Protein AF-A0A9D6HW72-F1 (afdb_monomer_lite)

Foldseek 3Di:
DVVVVCVVVVDPPPVLSVLLVLLLVCCLPPVVSVVCLVVVVLVVQCVDPSHHNVSVVSHDPVSSVVSSVCCVVPPPSVPPPD

pLDDT: mean 82.3, std 10.52, range [37.31, 89.94]

Sequence (82 aa):
EFAKFVADAKPEEAEAIPAIKAFFKAYVTSDQVRHIIESRQFTDLATNPVFSSRDFRAVPQKYRTLVPEYVKDYVSLNQFAA

Radius of gyration: 12.24 Å; chains: 1; bounding box: 29×26×33 Å

Secondary structure (DSSP, 8-state):
-HHHHHHHH--S-GGGHHHHHHHHHHHHH-HHHHHHHHTT-GGGGGS-SSS-HHHHHHS-HHHHHHHHHHHHHHS--TTS--

Structure (mmCIF, N/CA/C/O backbone):
data_AF-A0A9D6HW72-F1
#
_entry.id   AF-A0A9D6HW72-F1
#
loop_
_atom_site.group_PDB
_atom_site.id
_atom_site.type_symbol
_atom_site.label_atom_id
_atom_site.label_alt_id
_atom_site.label_comp_id
_atom_site.label_asym_id
_atom_site.label_entity_id
_atom_site.label_seq_id
_atom_site.pdbx_PDB_ins_code
_atom_site.Cartn_x
_atom_site.Cartn_y
_atom_site.Cartn_z
_atom_site.occupancy
_atom_site.B_iso_or_equiv
_atom_site.auth_seq_id
_atom_site.auth_comp_id
_atom_site.auth_asym_id
_atom_site.auth_atom_id
_atom_site.pdbx_PDB_model_num
ATOM 1 N N . GLU A 1 1 ? -12.448 -5.118 -3.159 1.00 73.00 1 GLU A N 1
ATOM 2 C CA . GLU A 1 1 ? -12.132 -3.847 -2.459 1.00 73.00 1 GLU A CA 1
ATOM 3 C C . GLU A 1 1 ? -11.521 -2.787 -3.381 1.00 73.00 1 GLU A C 1
ATOM 5 O O . GLU A 1 1 ? -12.046 -1.682 -3.423 1.00 73.00 1 GLU A O 1
ATOM 10 N N . PHE A 1 2 ? -10.496 -3.104 -4.186 1.00 79.38 2 PHE A N 1
ATOM 11 C CA . PHE A 1 2 ? -9.831 -2.129 -5.076 1.00 79.38 2 PHE A CA 1
ATOM 12 C C . PHE A 1 2 ? -10.763 -1.359 -6.036 1.00 79.38 2 PHE A C 1
ATOM 14 O O . PHE A 1 2 ? -10.562 -0.175 -6.274 1.00 79.38 2 PHE A O 1
ATOM 21 N N . ALA A 1 3 ? -11.810 -1.999 -6.569 1.00 79.31 3 ALA A N 1
ATOM 22 C CA . ALA A 1 3 ? -12.755 -1.332 -7.470 1.00 79.31 3 ALA A CA 1
ATOM 23 C C . ALA A 1 3 ? -13.491 -0.152 -6.803 1.00 79.31 3 ALA A C 1
ATOM 25 O O . ALA A 1 3 ? -13.737 0.851 -7.465 1.00 79.31 3 ALA A O 1
ATOM 26 N N . LYS A 1 4 ? -13.788 -0.243 -5.495 1.00 83.81 4 LYS A N 1
ATOM 27 C CA . LYS A 1 4 ? -14.384 0.870 -4.737 1.00 83.81 4 LYS A CA 1
ATOM 28 C C . LYS A 1 4 ? -13.395 2.023 -4.593 1.00 83.81 4 LYS A C 1
ATOM 30 O O . LYS A 1 4 ? -13.760 3.156 -4.862 1.00 83.81 4 LYS A O 1
ATOM 35 N N . PHE A 1 5 ? -12.135 1.715 -4.281 1.00 85.50 5 PHE A N 1
ATOM 36 C CA . PHE A 1 5 ? -11.073 2.717 -4.219 1.00 85.50 5 PHE A CA 1
ATOM 37 C C . PHE A 1 5 ? -10.909 3.462 -5.550 1.00 85.50 5 PHE A C 1
ATOM 39 O O . PHE A 1 5 ? -10.855 4.682 -5.559 1.00 85.50 5 PHE A O 1
ATOM 46 N N . VAL A 1 6 ? -10.871 2.757 -6.686 1.00 83.50 6 VAL A N 1
ATOM 47 C CA . VAL A 1 6 ? -10.762 3.401 -8.010 1.00 83.50 6 VAL A CA 1
ATOM 48 C C . VAL A 1 6 ? -11.997 4.245 -8.330 1.00 83.50 6 VAL A C 1
ATOM 50 O O . VAL A 1 6 ? -11.861 5.316 -8.913 1.00 83.50 6 VAL A O 1
ATOM 53 N N . ALA A 1 7 ? -13.192 3.793 -7.943 1.00 83.69 7 ALA A N 1
ATOM 54 C CA . ALA A 1 7 ? -14.425 4.548 -8.147 1.00 83.69 7 ALA A CA 1
ATOM 55 C C . ALA A 1 7 ? -14.488 5.836 -7.305 1.00 83.69 7 ALA A C 1
ATOM 57 O O . ALA A 1 7 ? -15.041 6.832 -7.773 1.00 83.69 7 ALA A O 1
ATOM 58 N N . ASP A 1 8 ? -13.914 5.814 -6.100 1.00 83.88 8 ASP A N 1
ATOM 59 C CA . ASP A 1 8 ? -13.901 6.937 -5.159 1.00 83.88 8 ASP A CA 1
ATOM 60 C C . ASP A 1 8 ? -12.745 7.908 -5.449 1.00 83.88 8 ASP A C 1
ATOM 62 O O . ASP A 1 8 ? -12.947 9.090 -5.722 1.00 83.88 8 ASP A O 1
ATOM 66 N N . ALA A 1 9 ? -11.523 7.376 -5.521 1.00 79.19 9 ALA A N 1
ATOM 67 C CA . ALA A 1 9 ? -10.297 8.136 -5.737 1.00 79.19 9 ALA A CA 1
ATOM 68 C C . ALA A 1 9 ? -10.087 8.579 -7.195 1.00 79.19 9 ALA A C 1
ATOM 70 O O . ALA A 1 9 ? -9.181 9.379 -7.442 1.00 79.19 9 ALA A O 1
ATOM 71 N N . LYS A 1 10 ? -10.875 8.027 -8.138 1.00 79.94 10 LYS A N 1
ATOM 72 C CA . LYS A 1 10 ? -10.894 8.312 -9.588 1.00 79.94 10 LYS A CA 1
ATOM 73 C C . LYS A 1 10 ? -9.515 8.684 -10.136 1.00 79.94 10 LYS A C 1
ATOM 75 O O . LYS A 1 10 ? -9.269 9.857 -10.415 1.00 79.94 10 LYS A O 1
ATOM 80 N N . PRO A 1 11 ? -8.591 7.714 -10.249 1.00 76.94 11 PRO A N 1
ATOM 81 C CA . PRO A 1 11 ? -7.264 7.994 -10.761 1.00 76.94 11 PRO A CA 1
ATOM 82 C C . PRO A 1 11 ? -7.315 8.531 -12.187 1.00 76.94 11 PRO A C 1
ATOM 84 O O . PRO A 1 11 ? -7.720 7.827 -13.106 1.00 76.94 11 PRO A O 1
ATOM 87 N N . GLU A 1 12 ? -6.893 9.787 -12.344 1.00 78.00 12 GLU A N 1
ATOM 88 C CA . GLU A 1 12 ? -6.721 10.445 -13.645 1.00 78.00 12 GLU A CA 1
ATOM 89 C C . GLU A 1 12 ? -5.578 9.785 -14.434 1.00 78.00 12 GLU A C 1
ATOM 91 O O . GLU A 1 12 ? -5.630 9.669 -15.656 1.00 78.00 12 GLU A O 1
ATOM 96 N N . GLU A 1 13 ? -4.577 9.262 -13.721 1.00 79.00 13 GLU A N 1
ATOM 97 C CA . GLU A 1 13 ? -3.446 8.533 -14.290 1.00 79.00 13 GLU A CA 1
ATOM 98 C C . GLU A 1 13 ? -3.797 7.053 -14.487 1.00 79.00 13 GLU A C 1
ATOM 100 O O . GLU A 1 13 ? -3.462 6.185 -13.673 1.00 79.00 13 GLU A O 1
ATOM 105 N N . ALA A 1 14 ? -4.476 6.757 -15.598 1.00 77.69 14 ALA A N 1
ATOM 106 C CA . ALA A 1 14 ? -4.843 5.392 -15.975 1.00 77.69 14 ALA A CA 1
ATOM 107 C C . ALA A 1 14 ? -3.622 4.452 -16.081 1.00 77.69 14 ALA A C 1
ATOM 109 O O . ALA A 1 14 ? -3.701 3.273 -15.737 1.00 77.69 14 ALA A O 1
ATOM 110 N N . GLU A 1 15 ? -2.472 4.990 -16.488 1.00 82.62 15 GLU A N 1
ATOM 111 C CA . GLU A 1 15 ? -1.197 4.272 -16.594 1.00 82.62 15 GLU A CA 1
ATOM 112 C C . GLU A 1 15 ? -0.636 3.854 -15.225 1.00 82.62 15 GLU A C 1
ATOM 114 O O . GLU A 1 15 ? 0.051 2.838 -15.111 1.00 82.62 15 GLU A O 1
ATOM 119 N N . ALA A 1 16 ? -0.987 4.586 -14.162 1.00 84.75 16 ALA A N 1
ATOM 120 C CA . ALA A 1 16 ? -0.597 4.277 -12.792 1.00 84.75 16 ALA A CA 1
ATOM 121 C C . ALA A 1 16 ? -1.559 3.302 -12.092 1.00 84.75 16 ALA A C 1
ATOM 123 O O . ALA A 1 16 ? -1.204 2.746 -11.051 1.00 84.75 16 ALA A O 1
ATOM 124 N N . ILE A 1 17 ? -2.750 3.034 -12.646 1.00 85.25 17 ILE A N 1
ATOM 125 C CA . ILE A 1 17 ? -3.715 2.060 -12.100 1.00 85.25 17 ILE A CA 1
ATOM 126 C C . ILE A 1 17 ? -3.069 0.707 -11.756 1.00 85.25 17 ILE A C 1
ATOM 128 O O . ILE A 1 17 ? -3.297 0.232 -10.638 1.00 85.25 17 ILE A O 1
ATOM 132 N N . PRO A 1 18 ? -2.273 0.057 -12.633 1.00 88.00 18 PRO A N 1
ATOM 133 C CA . PRO A 1 18 ? -1.621 -1.205 -12.285 1.00 88.00 18 PRO A CA 1
ATOM 134 C C . PRO A 1 18 ? -0.659 -1.074 -11.096 1.00 88.00 18 PRO A C 1
ATOM 136 O O . PRO A 1 18 ? -0.655 -1.954 -10.234 1.00 88.00 18 PRO A O 1
ATOM 139 N N . ALA A 1 19 ? 0.091 0.029 -10.992 1.00 89.50 19 ALA A N 1
ATOM 140 C CA . ALA A 1 19 ? 0.993 0.282 -9.868 1.00 89.50 19 ALA A CA 1
ATOM 141 C C . ALA A 1 19 ? 0.216 0.502 -8.560 1.00 89.50 19 ALA A C 1
ATOM 143 O O . ALA A 1 19 ? 0.531 -0.098 -7.532 1.00 89.50 19 ALA A O 1
ATOM 144 N N . ILE A 1 20 ? -0.855 1.302 -8.605 1.00 89.44 20 ILE A N 1
ATOM 145 C CA . ILE A 1 20 ? -1.727 1.558 -7.452 1.00 89.44 20 ILE A CA 1
ATOM 146 C C . ILE A 1 20 ? -2.402 0.255 -7.001 1.00 89.44 20 ILE A C 1
ATOM 148 O O . ILE A 1 20 ? -2.490 -0.018 -5.806 1.00 89.44 20 ILE A O 1
ATOM 152 N N . LYS A 1 21 ? -2.817 -0.598 -7.946 1.00 88.94 21 LYS A N 1
ATOM 153 C CA . LYS A 1 21 ? -3.380 -1.925 -7.666 1.00 88.94 21 LYS A CA 1
ATOM 154 C C . LYS A 1 21 ? -2.372 -2.849 -6.995 1.00 88.94 21 LYS A C 1
ATOM 156 O O . LYS A 1 21 ? -2.730 -3.526 -6.032 1.00 88.94 21 LYS A O 1
ATOM 161 N N . ALA A 1 22 ? -1.137 -2.889 -7.496 1.00 89.94 22 ALA A N 1
ATOM 162 C CA . ALA A 1 22 ? -0.062 -3.675 -6.901 1.00 89.94 22 ALA A CA 1
ATOM 163 C C . ALA A 1 22 ? 0.221 -3.214 -5.465 1.00 89.94 22 ALA A C 1
ATOM 165 O O . ALA A 1 22 ? 0.273 -4.046 -4.561 1.00 89.94 22 ALA A O 1
ATOM 166 N N . PHE A 1 23 ? 0.294 -1.899 -5.242 1.00 89.88 23 PHE A N 1
ATOM 167 C CA . PHE A 1 23 ? 0.499 -1.318 -3.918 1.00 89.88 23 PHE A CA 1
ATOM 168 C C . PHE A 1 23 ? -0.651 -1.625 -2.957 1.00 89.88 23 PHE A C 1
ATOM 170 O O . PHE A 1 23 ? -0.411 -2.119 -1.859 1.00 89.88 23 PHE A O 1
ATOM 177 N N . PHE A 1 24 ? -1.898 -1.412 -3.386 1.00 89.75 24 PHE A N 1
ATOM 178 C CA . PHE A 1 24 ? -3.084 -1.722 -2.587 1.00 89.75 24 PHE A CA 1
ATOM 179 C C . PHE A 1 24 ? -3.099 -3.195 -2.180 1.00 89.75 24 PHE A C 1
ATOM 181 O O . PHE A 1 24 ? -3.286 -3.519 -1.010 1.00 89.75 24 PHE A O 1
ATOM 188 N N . LYS A 1 25 ? -2.858 -4.096 -3.140 1.00 88.06 25 LYS A N 1
ATOM 189 C CA . LYS A 1 25 ? -2.801 -5.533 -2.872 1.00 88.06 25 LYS A CA 1
ATOM 190 C C . LYS A 1 25 ? -1.702 -5.846 -1.859 1.00 88.06 25 LYS A C 1
ATOM 192 O O . LYS A 1 25 ? -2.006 -6.461 -0.847 1.00 88.06 25 LYS A O 1
ATOM 197 N N . ALA A 1 26 ? -0.474 -5.387 -2.100 1.00 89.25 26 ALA A N 1
ATOM 198 C CA . ALA A 1 26 ? 0.669 -5.644 -1.228 1.00 89.25 26 ALA A CA 1
ATOM 199 C C . ALA A 1 26 ? 0.453 -5.121 0.202 1.00 89.25 26 ALA A C 1
ATOM 201 O O . ALA A 1 26 ? 0.774 -5.822 1.155 1.00 89.25 26 ALA A O 1
ATOM 202 N N . TYR A 1 27 ? -0.139 -3.935 0.356 1.00 88.62 27 TYR A N 1
ATOM 203 C CA . TYR A 1 27 ? -0.429 -3.322 1.655 1.00 88.62 27 TYR A CA 1
ATOM 204 C C . TYR A 1 27 ? -1.502 -4.083 2.456 1.00 88.62 27 TYR A C 1
ATOM 206 O O . TYR A 1 27 ? -1.430 -4.193 3.685 1.00 88.62 27 TYR A O 1
ATOM 214 N N . VAL A 1 28 ? -2.501 -4.638 1.764 1.00 86.69 28 VAL A N 1
ATOM 215 C CA . VAL A 1 28 ? -3.549 -5.455 2.392 1.00 86.69 28 VAL A CA 1
ATOM 216 C C . VAL A 1 28 ? -3.026 -6.847 2.740 1.00 86.69 28 VAL A C 1
ATOM 218 O O . VAL A 1 28 ? -3.276 -7.328 3.842 1.00 86.69 28 VAL A O 1
ATOM 221 N N . THR A 1 29 ? -2.287 -7.492 1.834 1.00 85.31 29 THR A N 1
ATOM 222 C CA . THR A 1 29 ? -1.860 -8.889 2.007 1.00 85.31 29 THR A CA 1
ATOM 223 C C . THR A 1 29 ? -0.595 -9.056 2.840 1.00 85.31 29 THR A C 1
ATOM 225 O O . THR A 1 29 ? -0.407 -10.112 3.431 1.00 85.31 29 THR A O 1
ATOM 228 N N . SER A 1 30 ? 0.301 -8.066 2.849 1.00 86.56 30 SER A N 1
ATOM 229 C CA . SER A 1 30 ? 1.634 -8.193 3.439 1.00 86.56 30 SER A CA 1
ATOM 230 C C . SER A 1 30 ? 1.800 -7.231 4.608 1.00 86.56 30 SER A C 1
ATOM 232 O O . SER A 1 30 ? 1.955 -6.024 4.421 1.00 86.56 30 SER A O 1
ATOM 234 N N . ASP A 1 31 ? 1.846 -7.783 5.819 1.00 84.94 31 ASP A N 1
ATOM 235 C CA . ASP A 1 31 ? 2.045 -6.992 7.036 1.00 84.94 31 ASP A CA 1
ATOM 236 C C . ASP A 1 31 ? 3.393 -6.252 7.032 1.00 84.94 31 ASP A C 1
ATOM 238 O O . ASP A 1 31 ? 3.459 -5.080 7.381 1.00 84.94 31 ASP A O 1
ATOM 242 N N . GLN A 1 32 ? 4.451 -6.863 6.482 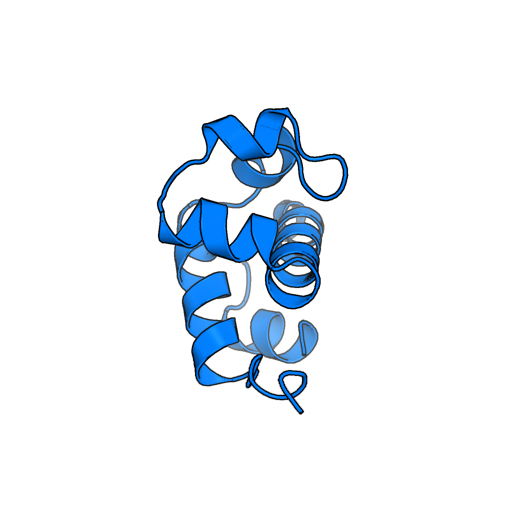1.00 86.81 32 GLN A N 1
ATOM 243 C CA . GLN A 1 32 ? 5.731 -6.172 6.291 1.00 86.81 32 GLN A CA 1
ATOM 244 C C . GLN A 1 32 ? 5.616 -4.906 5.439 1.00 86.81 32 GLN A C 1
ATOM 246 O O . GLN A 1 32 ? 6.188 -3.883 5.798 1.00 86.81 32 GLN A O 1
ATOM 251 N N . VAL A 1 33 ? 4.889 -4.950 4.317 1.00 88.19 33 VAL A N 1
ATOM 252 C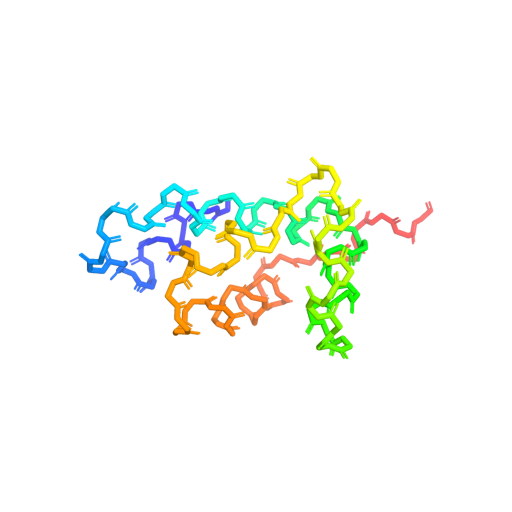 CA . VAL A 1 33 ? 4.724 -3.764 3.461 1.00 88.19 33 VAL A CA 1
ATOM 253 C C . VAL A 1 33 ? 3.995 -2.683 4.245 1.00 88.19 33 VAL A C 1
ATOM 255 O O . VAL A 1 33 ? 4.404 -1.527 4.214 1.00 88.19 33 VAL A O 1
ATOM 258 N N . ARG A 1 34 ? 2.966 -3.053 5.009 1.00 88.44 34 ARG A N 1
ATOM 259 C CA . ARG A 1 34 ? 2.278 -2.124 5.901 1.00 88.44 34 ARG A CA 1
ATOM 260 C C . ARG A 1 34 ? 3.231 -1.504 6.916 1.00 88.44 34 ARG A C 1
ATOM 262 O O . ARG A 1 34 ? 3.323 -0.280 6.960 1.00 88.44 34 ARG A O 1
ATOM 269 N N . HIS A 1 35 ? 3.985 -2.322 7.644 1.00 88.12 35 HIS A N 1
ATOM 270 C CA . HIS A 1 35 ? 4.927 -1.851 8.650 1.00 88.12 35 HIS A CA 1
ATOM 271 C C . HIS A 1 35 ? 5.981 -0.910 8.054 1.00 88.12 35 HIS A C 1
ATOM 273 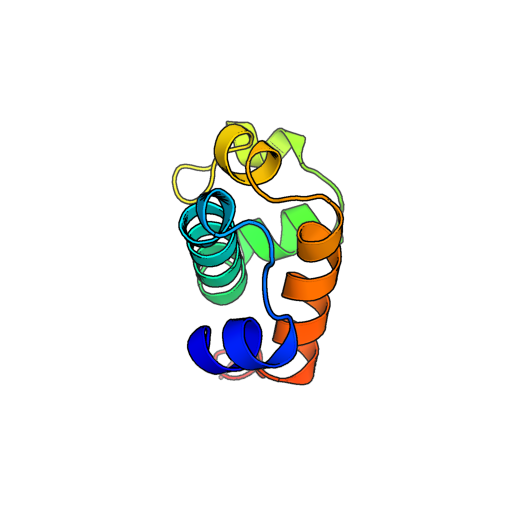O O . HIS A 1 35 ? 6.235 0.157 8.601 1.00 88.12 35 HIS A O 1
ATOM 279 N N . ILE A 1 36 ? 6.526 -1.244 6.883 1.00 89.69 36 ILE A N 1
ATOM 280 C CA . ILE A 1 36 ? 7.482 -0.404 6.158 1.00 89.69 36 ILE A CA 1
ATOM 281 C C . ILE A 1 36 ? 6.878 0.965 5.820 1.00 89.69 36 ILE A C 1
ATOM 283 O O . ILE A 1 36 ? 7.517 1.994 6.034 1.00 89.69 36 ILE A O 1
ATOM 287 N N . ILE A 1 37 ? 5.652 0.995 5.296 1.00 88.12 37 ILE A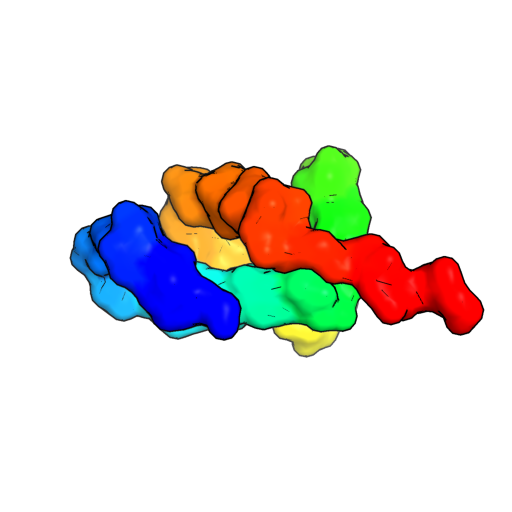 N 1
ATOM 288 C CA . ILE A 1 37 ? 4.975 2.243 4.925 1.00 88.12 37 ILE A CA 1
ATOM 289 C C . ILE A 1 37 ? 4.637 3.078 6.168 1.00 88.12 37 ILE A C 1
ATOM 291 O O . ILE A 1 37 ? 4.826 4.294 6.149 1.00 88.12 37 ILE A O 1
ATOM 295 N N . GLU A 1 38 ? 4.193 2.445 7.256 1.00 86.38 38 GLU A N 1
ATOM 296 C CA . GLU A 1 38 ? 3.878 3.118 8.522 1.00 86.38 38 GLU A CA 1
ATOM 297 C C . GLU A 1 38 ? 5.124 3.683 9.213 1.00 86.38 38 GLU A C 1
ATOM 299 O O . GLU A 1 38 ? 5.129 4.846 9.615 1.00 86.38 38 GLU A O 1
ATOM 304 N N . SER A 1 39 ? 6.208 2.908 9.258 1.00 88.88 39 SER A N 1
ATOM 305 C CA . SER A 1 39 ? 7.516 3.329 9.774 1.00 88.88 39 SER A CA 1
ATOM 306 C C . SER A 1 39 ? 8.278 4.242 8.805 1.00 88.88 39 SER A C 1
ATOM 308 O O . SER A 1 39 ? 9.358 4.728 9.134 1.00 88.88 39 SER A O 1
ATOM 310 N N . ARG A 1 40 ? 7.736 4.490 7.601 1.00 86.19 40 ARG A N 1
ATOM 311 C CA . ARG A 1 40 ? 8.369 5.253 6.507 1.00 86.19 40 ARG A CA 1
ATOM 312 C C . ARG A 1 40 ? 9.737 4.694 6.074 1.00 86.19 40 ARG A C 1
ATOM 314 O O . ARG A 1 40 ? 10.581 5.428 5.563 1.00 86.19 40 ARG A O 1
ATOM 321 N N . GLN A 1 41 ? 9.952 3.390 6.233 1.00 87.69 41 GLN A N 1
ATOM 322 C CA . GLN A 1 41 ? 11.198 2.683 5.917 1.00 87.69 41 GLN A CA 1
ATOM 323 C C . GLN A 1 41 ? 11.252 2.202 4.461 1.00 87.69 41 GLN A C 1
ATOM 325 O O . GLN A 1 41 ? 11.476 1.031 4.175 1.00 87.69 41 GLN A O 1
ATOM 330 N N . PHE A 1 42 ? 11.047 3.099 3.495 1.00 84.25 42 PHE A N 1
ATOM 331 C CA . PHE A 1 42 ? 10.929 2.720 2.075 1.00 84.25 42 PHE A CA 1
ATOM 332 C C . PHE A 1 42 ? 12.153 1.981 1.501 1.00 84.25 42 PHE A C 1
ATOM 334 O O . PHE A 1 42 ? 12.053 1.358 0.445 1.00 84.25 42 PHE A O 1
ATOM 341 N N . THR A 1 43 ? 13.301 2.047 2.175 1.00 85.75 43 THR A N 1
ATOM 342 C CA . THR A 1 43 ? 14.521 1.303 1.845 1.00 85.75 43 THR A CA 1
ATOM 343 C C . THR A 1 43 ? 14.302 -0.210 1.894 1.00 85.75 43 THR A C 1
ATOM 345 O O . THR A 1 43 ? 14.788 -0.919 1.018 1.00 85.75 43 THR A O 1
ATOM 348 N N . ASP A 1 44 ? 13.502 -0.696 2.844 1.00 85.38 44 ASP A N 1
ATOM 349 C CA . ASP A 1 44 ? 13.182 -2.117 3.016 1.00 85.38 44 ASP A CA 1
ATOM 350 C C . ASP A 1 44 ? 12.274 -2.666 1.902 1.00 85.38 44 ASP A C 1
ATOM 352 O O . ASP A 1 44 ? 12.226 -3.870 1.662 1.00 85.38 44 ASP A O 1
ATOM 356 N N . LEU A 1 45 ? 11.606 -1.799 1.130 1.00 85.25 45 LEU A N 1
ATOM 357 C CA . LEU A 1 45 ? 10.906 -2.232 -0.087 1.00 85.25 45 LEU A CA 1
ATOM 358 C C . LEU A 1 45 ? 11.882 -2.704 -1.171 1.00 85.25 45 LEU A C 1
ATOM 360 O O . LEU A 1 45 ? 11.488 -3.435 -2.072 1.00 85.25 45 LEU A O 1
ATOM 364 N N . ALA A 1 46 ? 13.151 -2.286 -1.138 1.00 81.38 46 ALA A N 1
ATOM 365 C CA . ALA A 1 46 ? 14.129 -2.710 -2.138 1.00 81.38 46 ALA A CA 1
ATOM 366 C C . ALA A 1 46 ? 14.504 -4.195 -2.009 1.00 81.38 46 ALA A C 1
ATOM 368 O O . ALA A 1 46 ? 14.893 -4.810 -2.997 1.00 81.38 46 ALA A O 1
ATOM 369 N N . THR A 1 47 ? 14.376 -4.767 -0.812 1.00 83.62 47 THR A N 1
ATOM 370 C CA . THR A 1 47 ? 14.678 -6.175 -0.522 1.00 83.62 47 THR A CA 1
ATOM 371 C C . THR A 1 47 ? 13.422 -7.048 -0.491 1.00 83.62 47 THR A C 1
ATOM 373 O O . THR A 1 47 ? 13.522 -8.262 -0.321 1.00 83.62 47 THR A O 1
ATOM 376 N N . ASN A 1 48 ? 12.236 -6.456 -0.673 1.00 79.56 48 ASN A N 1
ATOM 377 C CA . ASN A 1 48 ? 10.971 -7.164 -0.564 1.00 79.56 48 ASN A CA 1
ATOM 378 C C . ASN A 1 48 ? 10.565 -7.819 -1.907 1.00 79.56 48 ASN A C 1
ATOM 380 O O . ASN A 1 48 ? 10.425 -7.116 -2.913 1.00 79.56 48 ASN A O 1
ATOM 384 N N . PRO A 1 49 ? 10.323 -9.147 -1.944 1.00 78.25 49 PRO A N 1
ATOM 385 C CA . PRO A 1 49 ? 9.970 -9.859 -3.175 1.00 78.25 49 PRO A CA 1
ATOM 386 C C . PRO A 1 49 ? 8.519 -9.626 -3.624 1.00 78.25 49 PRO A C 1
ATOM 388 O O . PRO A 1 49 ? 8.179 -9.922 -4.766 1.00 78.25 49 PRO A O 1
ATOM 391 N N . VAL A 1 50 ? 7.653 -9.124 -2.735 1.00 79.81 50 VAL A N 1
ATOM 392 C CA . VAL A 1 50 ? 6.225 -8.895 -3.012 1.00 79.81 50 VAL A CA 1
ATOM 393 C C . VAL A 1 50 ? 5.993 -7.515 -3.621 1.00 79.81 50 VAL A C 1
ATOM 395 O O . VAL A 1 50 ? 5.126 -7.360 -4.481 1.00 79.81 50 VAL A O 1
ATOM 398 N N . PHE A 1 51 ? 6.740 -6.506 -3.169 1.00 85.06 51 PHE A N 1
ATOM 399 C CA . PHE A 1 51 ? 6.563 -5.132 -3.621 1.00 85.06 51 PHE A CA 1
ATOM 400 C C . PHE A 1 51 ? 7.878 -4.361 -3.581 1.00 85.06 51 PHE A C 1
ATOM 402 O O . PHE A 1 51 ? 8.422 -4.101 -2.509 1.00 85.06 51 PHE A O 1
ATOM 409 N N . SER A 1 52 ? 8.371 -3.975 -4.757 1.00 86.44 52 SER A N 1
ATOM 410 C CA . SER A 1 52 ? 9.660 -3.308 -4.890 1.00 86.44 52 SER A CA 1
ATOM 411 C C . SER A 1 52 ? 9.554 -1.787 -4.785 1.00 86.44 52 SER A C 1
ATOM 413 O O . SER A 1 52 ? 8.544 -1.162 -5.118 1.00 86.44 52 SER A O 1
ATOM 415 N N . SER A 1 53 ? 10.664 -1.149 -4.413 1.00 86.50 53 SER A N 1
ATOM 416 C CA . SER A 1 53 ? 10.785 0.317 -4.396 1.00 86.50 53 SER A CA 1
ATOM 417 C C . SER A 1 53 ? 10.509 0.967 -5.764 1.00 86.50 53 SER A C 1
ATOM 419 O O . SER A 1 53 ? 10.070 2.117 -5.827 1.00 86.50 53 SER A O 1
ATOM 421 N N . ARG A 1 54 ? 10.718 0.234 -6.867 1.00 86.62 54 ARG A N 1
ATOM 422 C CA . ARG A 1 54 ? 10.376 0.666 -8.230 1.00 86.62 54 ARG A CA 1
ATOM 423 C C . ARG A 1 54 ? 8.867 0.816 -8.423 1.00 86.62 54 ARG A C 1
ATOM 425 O O . ARG A 1 54 ? 8.435 1.859 -8.908 1.00 86.62 54 ARG A O 1
ATOM 432 N N . ASP A 1 55 ? 8.083 -0.177 -8.013 1.00 87.25 55 ASP A N 1
ATOM 433 C CA . ASP A 1 55 ? 6.620 -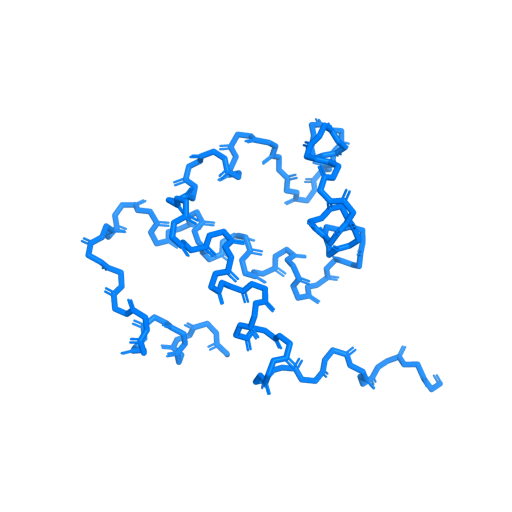0.125 -8.085 1.00 87.25 55 ASP A CA 1
ATOM 434 C C . ASP A 1 55 ? 6.075 0.989 -7.194 1.00 87.25 55 ASP A C 1
ATOM 436 O O . ASP A 1 55 ? 5.214 1.758 -7.613 1.00 87.25 55 ASP A O 1
ATOM 440 N N . PHE A 1 56 ? 6.658 1.170 -6.005 1.00 87.44 56 PHE A N 1
ATOM 441 C CA . PHE A 1 56 ? 6.302 2.285 -5.128 1.00 87.44 56 PHE A CA 1
ATOM 442 C C . PHE A 1 56 ? 6.531 3.652 -5.784 1.00 87.44 56 PHE A C 1
ATOM 444 O O . PHE A 1 56 ? 5.717 4.565 -5.639 1.00 87.44 56 PHE A O 1
ATOM 451 N N . ARG A 1 57 ? 7.628 3.801 -6.538 1.00 87.38 57 ARG A N 1
ATOM 452 C CA . ARG A 1 57 ? 7.915 5.031 -7.287 1.00 87.38 57 ARG A CA 1
ATOM 453 C C . ARG A 1 57 ? 6.946 5.256 -8.444 1.00 87.38 57 ARG A C 1
ATOM 455 O O . ARG A 1 57 ? 6.649 6.414 -8.720 1.00 87.38 57 ARG A O 1
ATOM 462 N N . ALA A 1 58 ? 6.446 4.190 -9.069 1.00 89.25 58 ALA A N 1
ATOM 463 C CA . ALA A 1 58 ? 5.436 4.268 -10.124 1.00 89.25 58 ALA A CA 1
ATOM 464 C C . ALA A 1 58 ? 4.056 4.699 -9.598 1.00 89.25 58 ALA A C 1
ATOM 466 O O . ALA A 1 58 ? 3.251 5.232 -10.354 1.00 89.25 58 ALA A O 1
ATOM 467 N N . VAL A 1 59 ? 3.782 4.511 -8.302 1.00 88.94 59 VAL A N 1
ATOM 468 C CA . VAL A 1 59 ? 2.573 5.045 -7.665 1.00 88.94 59 VAL A CA 1
ATOM 469 C C . VAL A 1 59 ? 2.720 6.560 -7.468 1.00 88.94 59 VAL A C 1
ATOM 471 O O . VAL A 1 59 ? 3.694 6.990 -6.839 1.00 88.94 59 VAL A O 1
ATOM 474 N N . PRO A 1 60 ? 1.762 7.386 -7.924 1.00 88.56 60 PRO A N 1
ATOM 475 C CA . PRO A 1 60 ? 1.777 8.825 -7.692 1.00 88.56 60 PRO A CA 1
ATOM 476 C C . PRO A 1 60 ? 1.710 9.149 -6.200 1.00 88.56 60 PRO A C 1
ATOM 478 O O . PRO A 1 60 ? 1.036 8.465 -5.428 1.00 88.56 60 PRO A O 1
ATOM 481 N N . GLN A 1 61 ? 2.383 10.224 -5.784 1.00 86.06 61 GLN A N 1
ATOM 482 C CA . GLN A 1 61 ? 2.524 10.581 -4.365 1.00 86.06 61 GLN A CA 1
ATOM 483 C C . GLN A 1 61 ? 1.175 10.715 -3.647 1.00 86.06 61 GLN A C 1
ATOM 485 O O . GLN A 1 61 ? 1.048 10.253 -2.517 1.00 86.06 61 GLN A O 1
ATOM 490 N N . LYS A 1 62 ? 0.154 11.242 -4.339 1.00 87.06 62 LYS A N 1
ATOM 491 C CA . LYS A 1 62 ? -1.222 11.360 -3.835 1.00 87.06 62 LYS A CA 1
ATOM 492 C C . LYS A 1 62 ? -1.785 10.017 -3.361 1.00 87.06 62 LYS A C 1
ATOM 494 O O . LYS A 1 62 ? -2.392 9.952 -2.301 1.00 87.06 62 LYS A O 1
ATOM 499 N N . TYR A 1 63 ? -1.557 8.935 -4.106 1.00 88.00 63 TYR A N 1
ATOM 500 C CA . TYR A 1 63 ? -2.089 7.611 -3.766 1.00 88.00 63 TYR A CA 1
ATOM 501 C C . TYR A 1 63 ? -1.248 6.875 -2.719 1.00 88.00 63 TYR A C 1
ATOM 503 O O . TYR A 1 63 ? -1.765 5.981 -2.056 1.00 88.00 63 TYR A O 1
ATOM 511 N N . ARG A 1 64 ? 0.023 7.253 -2.519 1.00 87.44 64 ARG A N 1
ATOM 512 C CA . ARG A 1 64 ? 0.894 6.622 -1.509 1.00 87.44 64 ARG A CA 1
ATOM 513 C C . ARG A 1 64 ? 0.389 6.828 -0.080 1.00 87.44 64 ARG A C 1
ATOM 515 O O . ARG A 1 64 ? 0.627 5.963 0.753 1.00 87.44 64 ARG A O 1
ATOM 522 N N . THR A 1 65 ? -0.297 7.936 0.192 1.00 87.19 65 THR A N 1
ATOM 523 C CA . THR A 1 65 ? -0.961 8.218 1.477 1.00 87.19 65 THR A CA 1
ATOM 524 C C . THR A 1 65 ? -2.434 7.820 1.461 1.00 87.19 65 THR A C 1
ATOM 526 O O . THR A 1 65 ? -2.916 7.218 2.411 1.00 87.19 65 THR A O 1
ATOM 529 N N . LEU A 1 66 ? -3.126 8.050 0.343 1.00 88.69 66 LEU A N 1
ATOM 530 C CA . LEU A 1 66 ? -4.563 7.784 0.237 1.00 88.69 66 LEU A CA 1
ATOM 531 C C . LEU A 1 66 ? -4.888 6.284 0.309 1.00 88.69 66 LEU A C 1
ATOM 533 O O . LEU A 1 66 ? -5.867 5.899 0.934 1.00 88.69 66 LEU A O 1
ATOM 537 N N . VAL A 1 67 ? -4.058 5.418 -0.287 1.00 88.56 67 VAL A N 1
ATOM 538 C CA . VAL A 1 67 ? -4.236 3.957 -0.212 1.00 88.56 67 VAL A CA 1
ATOM 539 C C . VAL A 1 67 ? -4.167 3.438 1.229 1.00 88.56 67 VAL A C 1
ATOM 541 O O . VAL A 1 67 ? -5.128 2.791 1.635 1.00 88.56 67 VAL A O 1
ATOM 544 N N . PRO A 1 68 ? -3.098 3.673 2.017 1.00 88.25 68 PRO A N 1
ATOM 545 C CA . PRO A 1 68 ? -3.038 3.164 3.383 1.00 88.25 68 PRO A CA 1
ATOM 546 C C . PRO A 1 68 ? -4.138 3.739 4.281 1.00 88.25 68 PRO A C 1
ATOM 548 O O . PRO A 1 68 ? -4.685 2.994 5.087 1.00 88.25 68 PRO A O 1
ATOM 551 N N . GLU A 1 69 ? -4.510 5.013 4.124 1.00 87.69 69 GLU A N 1
ATOM 552 C CA . GLU A 1 69 ? -5.640 5.602 4.857 1.00 87.69 69 GLU A CA 1
ATOM 553 C C . GLU A 1 69 ? -6.968 4.933 4.490 1.00 87.69 69 GLU A C 1
ATOM 555 O O . GLU A 1 69 ? -7.686 4.466 5.370 1.00 87.69 69 GLU A O 1
ATOM 560 N N . TYR A 1 70 ? -7.250 4.783 3.193 1.00 88.00 70 TYR A N 1
ATOM 561 C CA . TYR A 1 70 ? -8.456 4.106 2.724 1.00 88.00 70 TYR A CA 1
ATOM 562 C C . TYR A 1 70 ? -8.503 2.652 3.194 1.00 88.00 70 TYR A C 1
ATOM 564 O O . TYR A 1 70 ? -9.541 2.174 3.637 1.00 88.00 70 TYR A O 1
ATOM 572 N N . VAL A 1 71 ? -7.388 1.922 3.109 1.00 85.88 71 VAL A N 1
ATOM 573 C CA . VAL A 1 71 ? -7.335 0.535 3.576 1.00 85.88 71 VAL A CA 1
ATOM 574 C C . VAL A 1 71 ? -7.611 0.472 5.075 1.00 85.88 71 VAL A C 1
ATOM 576 O O . VAL A 1 71 ? -8.405 -0.359 5.474 1.00 85.88 71 VAL A O 1
ATOM 579 N N . LYS A 1 72 ? -7.028 1.340 5.906 1.00 82.94 72 LYS A N 1
ATOM 580 C CA . LYS A 1 72 ? -7.280 1.332 7.358 1.00 82.94 72 LYS A CA 1
ATOM 581 C C . LYS A 1 72 ? -8.738 1.618 7.723 1.00 82.94 72 LYS A C 1
ATOM 583 O O . LYS A 1 72 ? -9.246 1.009 8.659 1.00 82.94 72 LYS A O 1
ATOM 588 N N . ASP A 1 73 ? -9.379 2.528 6.996 1.00 83.94 73 ASP A N 1
ATOM 589 C CA . ASP A 1 73 ? -10.745 2.978 7.278 1.00 83.94 73 ASP A CA 1
ATOM 590 C C . ASP A 1 73 ? -11.805 1.999 6.733 1.00 8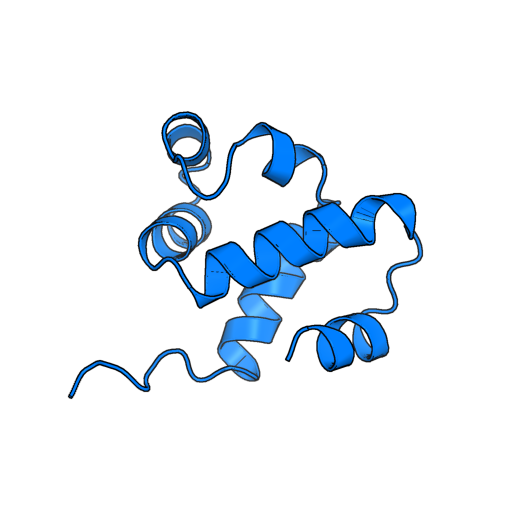3.94 73 ASP A C 1
ATOM 592 O O . ASP A 1 73 ? -12.786 1.684 7.402 1.00 83.94 73 ASP A O 1
ATOM 596 N N . TYR A 1 74 ? -11.568 1.440 5.539 1.00 77.56 74 TYR A N 1
ATOM 597 C CA . TYR A 1 74 ? -12.537 0.600 4.819 1.00 77.56 74 TYR A CA 1
ATOM 598 C C . TYR A 1 74 ? -12.243 -0.900 4.851 1.00 77.56 74 TYR A C 1
ATOM 600 O O . TYR A 1 74 ? -13.132 -1.706 4.570 1.00 77.56 74 TYR A O 1
ATOM 608 N N . VAL A 1 75 ? -11.004 -1.299 5.130 1.00 72.44 75 VAL A N 1
ATOM 609 C CA . VAL A 1 75 ? -10.592 -2.701 5.215 1.00 72.44 75 VAL A CA 1
ATOM 610 C C . VAL A 1 75 ? -10.098 -2.936 6.631 1.00 72.44 75 VAL A C 1
ATOM 612 O O . VAL A 1 75 ? -8.969 -2.612 6.987 1.00 72.44 75 VAL A O 1
ATOM 615 N N . SER A 1 76 ? -10.940 -3.536 7.466 1.00 67.06 76 SER A N 1
ATOM 616 C CA . SER A 1 76 ? -10.507 -4.005 8.778 1.00 67.06 76 SER A CA 1
ATOM 617 C C . SER A 1 76 ? -9.484 -5.131 8.595 1.00 67.06 76 SER A C 1
ATOM 619 O O . SER A 1 76 ? -9.823 -6.307 8.550 1.00 67.06 76 SER A O 1
ATOM 621 N N . LEU A 1 77 ? -8.203 -4.765 8.513 1.00 64.31 77 LEU A N 1
ATOM 622 C CA . LEU A 1 77 ? -7.055 -5.683 8.471 1.00 64.31 77 LEU A CA 1
ATOM 623 C C . LEU A 1 77 ? -6.967 -6.552 9.744 1.00 64.31 77 LEU A C 1
ATOM 625 O O . LEU A 1 77 ? -6.217 -7.520 9.795 1.00 64.31 77 LEU A O 1
ATOM 629 N N . ASN A 1 78 ? -7.770 -6.206 10.751 1.00 54.44 78 ASN A N 1
ATOM 630 C CA . ASN A 1 78 ? -7.899 -6.813 12.069 1.00 54.44 78 ASN A CA 1
ATOM 631 C C . ASN A 1 78 ? -8.695 -8.135 12.105 1.00 54.44 78 ASN A C 1
ATOM 633 O O . ASN A 1 78 ? -9.221 -8.493 13.153 1.00 54.44 78 ASN A O 1
ATOM 637 N N . GLN A 1 79 ? -8.818 -8.870 10.993 1.00 51.56 79 GLN A N 1
ATOM 638 C CA . GLN A 1 79 ? -9.604 -10.115 10.972 1.00 51.56 79 GLN A CA 1
ATOM 639 C C . GLN A 1 79 ? -8.776 -11.409 11.098 1.00 51.56 79 GLN A C 1
ATOM 641 O O . GLN A 1 79 ? -9.348 -12.493 11.049 1.00 51.56 79 GLN A O 1
ATOM 646 N N . PHE A 1 80 ? -7.455 -11.332 11.310 1.00 47.28 80 PHE A N 1
ATOM 647 C CA . PHE A 1 80 ? -6.605 -12.527 11.479 1.00 47.28 80 PHE A CA 1
ATOM 648 C C . PHE A 1 80 ? -5.614 -12.432 12.649 1.00 47.28 80 PHE A C 1
ATOM 650 O O . PHE A 1 80 ? -4.469 -12.861 12.540 1.00 47.28 80 PHE A O 1
ATOM 657 N N . ALA A 1 81 ? -6.063 -11.894 13.782 1.00 41.06 81 ALA A N 1
ATOM 658 C CA . ALA A 1 81 ? -5.474 -12.199 15.084 1.00 41.06 81 ALA A CA 1
ATOM 659 C C . ALA A 1 81 ? -6.548 -12.890 15.941 1.00 41.06 81 ALA A C 1
ATOM 661 O O . ALA A 1 81 ? -7.118 -12.284 16.845 1.00 41.06 81 ALA A O 1
ATOM 662 N N . ALA A 1 82 ? -6.888 -14.128 15.577 1.00 37.31 82 ALA A N 1
ATOM 663 C CA . ALA A 1 82 ? -7.663 -15.056 16.396 1.00 37.31 82 ALA A CA 1
ATOM 664 C C . ALA A 1 82 ? -6.890 -16.372 16.490 1.00 37.31 82 ALA A C 1
ATOM 666 O O . ALA A 1 82 ? -6.359 -16.795 15.436 1.00 37.31 82 ALA A O 1
#